Protein AF-A0A7W0SMH3-F1 (afdb_monomer_lite)

Foldseek 3Di:
DDDPPPPQPPVVVVVVVVVVVVVVVVVVQLVVCPLQWDADLQFIWGGDPVDIDTAGPVQWDWDKDWDQDPNDIWIWIWIFGDQPGPPVRHRDIDIHGCSNNVHHNVVVSVVNVVSSVVD

pLDDT: mean 81.99, std 10.6, range [41.0, 96.56]

Sequence (119 aa):
MAVLGFTVDPTGRWLVWAAAALLFGIAAVDLVVRPRLRADPFGVTVRALTGTTSAPWPQVAVSLRQHQRFGRSVANLELEVGPDVERDLEGKLIVLGRRELGADPEEVAAQLTALRSAL

Structure (mmCIF, N/CA/C/O backbone):
data_AF-A0A7W0SMH3-F1
#
_entry.id   AF-A0A7W0SMH3-F1
#
loop_
_atom_site.group_PDB
_atom_site.id
_atom_site.type_symbol
_atom_site.label_atom_id
_atom_site.label_alt_id
_atom_site.label_comp_id
_atom_site.label_asym_id
_atom_site.label_entity_id
_atom_site.label_seq_id
_atom_site.pdbx_PDB_ins_code
_atom_site.Cartn_x
_atom_site.Cartn_y
_atom_site.Cartn_z
_atom_site.occupancy
_atom_site.B_iso_or_equiv
_atom_site.auth_seq_id
_atom_site.auth_comp_id
_atom_site.auth_asym_id
_atom_site.auth_atom_id
_atom_site.pdbx_PDB_model_num
ATOM 1 N N . MET A 1 1 ? 14.911 -21.530 -33.967 1.00 41.00 1 MET A N 1
ATOM 2 C CA . MET A 1 1 ? 15.267 -20.570 -32.900 1.00 41.00 1 MET A CA 1
ATOM 3 C C . MET A 1 1 ? 16.159 -19.496 -33.506 1.00 41.00 1 MET A C 1
ATOM 5 O O . MET A 1 1 ? 17.373 -19.639 -33.495 1.00 41.00 1 MET A O 1
ATOM 9 N N . ALA A 1 2 ? 15.560 -18.488 -34.145 1.00 45.19 2 ALA A N 1
ATOM 10 C CA . ALA A 1 2 ? 16.305 -17.381 -34.737 1.00 45.19 2 ALA A CA 1
ATOM 11 C C . ALA A 1 2 ? 16.650 -16.385 -33.626 1.00 45.19 2 ALA A C 1
ATOM 13 O O . ALA A 1 2 ? 15.768 -15.712 -33.097 1.00 45.19 2 ALA A O 1
ATOM 14 N N . VAL A 1 3 ? 17.923 -16.326 -33.244 1.00 52.22 3 VAL A N 1
ATOM 15 C CA . VAL A 1 3 ? 18.434 -15.227 -32.427 1.00 52.22 3 VAL A CA 1
ATOM 16 C C . VAL A 1 3 ? 18.534 -14.029 -33.365 1.00 52.22 3 VAL A C 1
ATOM 18 O O . VAL A 1 3 ? 19.417 -13.979 -34.217 1.00 52.22 3 VAL A O 1
ATOM 21 N N . LEU A 1 4 ? 17.588 -13.094 -33.260 1.00 53.00 4 LEU A N 1
ATOM 22 C CA . LEU A 1 4 ? 17.721 -11.766 -33.853 1.00 53.00 4 LEU A CA 1
ATOM 23 C C . LEU A 1 4 ? 18.925 -11.097 -33.185 1.00 53.00 4 LEU A C 1
ATOM 25 O O . LEU A 1 4 ? 18.827 -10.552 -32.087 1.00 53.00 4 LEU A O 1
ATOM 29 N N . GLY A 1 5 ? 20.082 -11.209 -33.832 1.00 52.97 5 GLY A N 1
ATOM 30 C CA . GLY A 1 5 ? 21.284 -10.491 -33.454 1.00 52.97 5 GLY A CA 1
ATOM 31 C C . GLY A 1 5 ? 21.063 -9.009 -33.703 1.00 52.97 5 GLY A C 1
ATOM 32 O O . GLY A 1 5 ? 21.345 -8.512 -34.787 1.00 52.97 5 GLY A O 1
ATOM 33 N N . PHE A 1 6 ? 20.564 -8.290 -32.701 1.00 60.59 6 PHE A N 1
ATOM 34 C CA . PHE A 1 6 ? 20.821 -6.863 -32.621 1.00 60.59 6 PHE A CA 1
ATOM 35 C C . PHE A 1 6 ? 22.337 -6.724 -32.471 1.00 60.59 6 PHE A C 1
ATOM 37 O O . PHE A 1 6 ? 22.878 -6.944 -31.387 1.00 60.59 6 PHE A O 1
ATOM 44 N N . THR A 1 7 ? 23.051 -6.412 -33.554 1.00 64.56 7 THR A N 1
ATOM 45 C CA . THR A 1 7 ? 24.444 -5.961 -33.465 1.00 64.56 7 THR A CA 1
ATOM 46 C C . THR A 1 7 ? 24.415 -4.558 -32.887 1.00 64.56 7 THR A C 1
ATOM 48 O O . THR A 1 7 ? 24.528 -3.558 -33.593 1.00 64.56 7 THR A O 1
ATOM 51 N N . VAL A 1 8 ? 24.144 -4.483 -31.588 1.00 61.81 8 VAL A N 1
ATOM 52 C CA . VAL A 1 8 ? 24.234 -3.240 -30.858 1.00 61.81 8 VAL A CA 1
ATOM 53 C C . VAL A 1 8 ? 25.716 -2.894 -30.814 1.00 61.81 8 VAL A C 1
ATOM 55 O O . VAL A 1 8 ? 26.514 -3.678 -30.293 1.00 61.81 8 VAL A O 1
ATOM 58 N N . ASP A 1 9 ? 26.085 -1.753 -31.396 1.00 76.81 9 ASP A N 1
ATOM 59 C CA . ASP A 1 9 ? 27.420 -1.176 -31.227 1.00 76.81 9 ASP A CA 1
ATOM 60 C C . ASP A 1 9 ? 27.810 -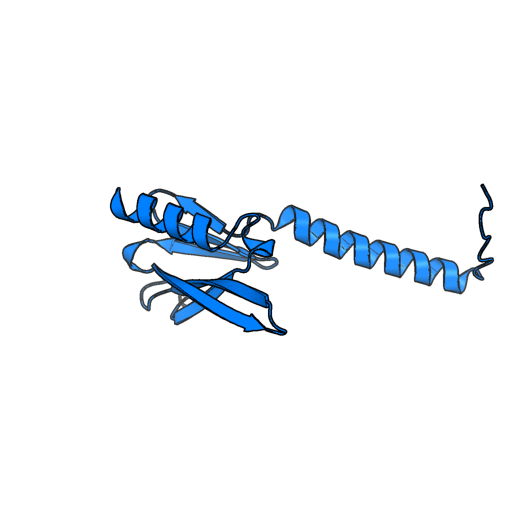1.207 -29.732 1.00 76.81 9 ASP A C 1
ATOM 62 O O . ASP A 1 9 ? 26.916 -1.088 -28.880 1.00 76.81 9 ASP A O 1
ATOM 66 N N . PRO A 1 10 ? 29.099 -1.389 -29.374 1.00 79.06 10 PRO A N 1
ATOM 67 C CA . PRO A 1 10 ? 29.593 -1.330 -28.003 1.00 79.06 10 PRO A CA 1
ATOM 68 C C . PRO A 1 10 ? 28.869 -0.330 -27.093 1.00 79.06 10 PRO A C 1
ATOM 70 O O . PRO A 1 10 ? 28.514 -0.696 -25.972 1.00 79.06 10 PRO A O 1
ATOM 73 N N . THR A 1 11 ? 28.574 0.877 -27.581 1.00 82.69 11 THR A N 1
ATOM 74 C CA . THR A 1 11 ? 27.842 1.916 -26.844 1.00 82.69 11 THR A CA 1
ATOM 75 C C . THR A 1 11 ? 26.408 1.508 -26.514 1.00 82.69 11 THR A C 1
ATOM 77 O O . THR A 1 11 ? 25.977 1.592 -25.364 1.00 82.69 11 THR A O 1
ATOM 80 N N . GLY A 1 12 ? 25.644 1.022 -27.491 1.00 84.06 12 GLY A N 1
ATOM 81 C CA . GLY A 1 12 ? 24.266 0.622 -27.232 1.00 84.06 12 GLY A CA 1
ATOM 82 C C . GLY A 1 12 ? 24.186 -0.641 -26.366 1.00 84.06 12 GLY A C 1
ATOM 83 O O . GLY A 1 12 ? 23.223 -0.799 -25.619 1.00 84.06 12 GLY A O 1
ATOM 84 N N . ARG A 1 13 ? 25.201 -1.520 -26.390 1.00 88.12 13 ARG A N 1
ATOM 85 C CA . ARG A 1 13 ? 25.256 -2.670 -25.475 1.00 88.12 13 ARG A CA 1
ATOM 86 C C . ARG A 1 13 ? 25.308 -2.201 -24.021 1.00 88.12 13 ARG A C 1
ATOM 88 O O . ARG A 1 13 ? 24.615 -2.770 -23.182 1.00 88.12 13 ARG A O 1
ATOM 95 N N . TRP A 1 14 ? 26.065 -1.143 -23.726 1.00 90.88 14 TRP A N 1
ATOM 96 C CA . TRP A 1 14 ? 26.080 -0.531 -22.395 1.00 90.88 14 TRP A CA 1
ATOM 97 C C . TRP A 1 14 ? 24.727 0.058 -22.003 1.00 90.88 14 TRP A C 1
ATOM 99 O O . TRP A 1 14 ? 24.291 -0.155 -20.876 1.00 90.88 14 TRP A O 1
ATOM 109 N N . LEU A 1 15 ? 24.031 0.728 -22.926 1.00 90.19 15 LEU A N 1
ATOM 110 C CA . LEU A 1 15 ? 22.685 1.250 -22.663 1.00 90.19 15 LEU A CA 1
ATOM 111 C C . LEU A 1 15 ? 21.684 0.131 -22.357 1.00 90.19 15 LEU A C 1
ATOM 113 O O . LEU A 1 15 ? 20.895 0.257 -21.424 1.00 90.19 15 LEU A O 1
ATOM 117 N N . VAL A 1 16 ? 21.744 -0.981 -23.094 1.00 92.50 16 VAL A N 1
ATOM 118 C CA . VAL A 1 16 ? 20.895 -2.154 -22.841 1.00 92.50 16 VAL A CA 1
ATOM 119 C C . VAL A 1 16 ? 21.182 -2.746 -21.462 1.00 92.50 16 VAL A C 1
ATOM 121 O O . VAL A 1 16 ? 20.245 -3.017 -20.715 1.00 92.50 16 VAL A O 1
ATOM 124 N N . TRP A 1 17 ? 22.453 -2.898 -21.081 1.00 93.31 17 TRP A N 1
ATOM 125 C CA . TRP A 1 17 ? 22.816 -3.380 -19.744 1.00 93.31 17 TRP A CA 1
ATOM 126 C C . TRP A 1 17 ? 22.409 -2.414 -18.634 1.00 93.31 17 TRP A C 1
ATOM 128 O O . TRP A 1 17 ? 21.922 -2.860 -17.600 1.00 93.31 17 TRP A O 1
ATOM 138 N N . ALA A 1 18 ? 22.552 -1.106 -18.846 1.00 95.38 18 ALA A N 1
ATOM 139 C CA . ALA A 1 18 ? 22.113 -0.096 -17.891 1.00 95.38 18 ALA A CA 1
ATOM 140 C C . ALA A 1 18 ? 20.589 -0.127 -17.704 1.00 95.38 18 ALA A C 1
ATOM 142 O O . ALA A 1 18 ? 20.107 -0.128 -16.573 1.00 95.38 18 ALA A O 1
ATOM 143 N N . ALA A 1 19 ? 19.826 -0.229 -18.796 1.00 95.25 19 ALA A N 1
ATOM 144 C CA . ALA A 1 19 ? 18.376 -0.382 -18.743 1.00 95.25 19 ALA A CA 1
ATOM 145 C C . ALA A 1 19 ? 17.971 -1.688 -18.044 1.00 95.25 19 ALA A C 1
ATOM 147 O O . ALA A 1 19 ? 17.086 -1.679 -17.190 1.00 95.25 19 ALA A O 1
ATOM 148 N N . ALA A 1 20 ? 18.646 -2.799 -18.350 1.00 96.31 20 ALA A N 1
ATOM 149 C CA . ALA A 1 20 ? 18.412 -4.079 -17.691 1.00 96.31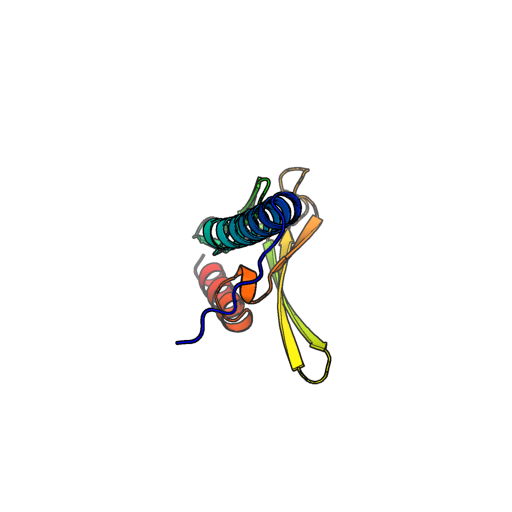 20 ALA A CA 1
ATOM 150 C C . ALA A 1 20 ? 18.706 -4.005 -16.185 1.00 96.31 20 ALA A C 1
ATOM 152 O O . ALA A 1 20 ? 17.891 -4.458 -15.386 1.00 96.31 20 ALA A O 1
ATOM 153 N N . ALA A 1 21 ? 19.820 -3.385 -15.786 1.00 96.56 21 ALA A N 1
ATOM 154 C CA . ALA A 1 21 ? 20.183 -3.189 -14.385 1.00 96.56 21 ALA A CA 1
ATOM 155 C C . ALA A 1 21 ? 19.179 -2.288 -13.652 1.00 96.56 21 ALA A C 1
ATOM 157 O O . ALA A 1 21 ? 18.791 -2.596 -12.527 1.00 96.56 21 ALA A O 1
ATOM 158 N N . LEU A 1 22 ? 18.706 -1.218 -14.297 1.00 95.25 22 LEU A N 1
ATOM 159 C CA . LEU A 1 22 ? 17.669 -0.344 -13.751 1.00 95.25 22 LEU A CA 1
ATOM 160 C C . LEU A 1 22 ? 16.358 -1.107 -13.524 1.00 95.25 22 LEU A C 1
ATOM 162 O O . LEU A 1 22 ? 15.804 -1.065 -12.427 1.00 95.25 22 LEU A O 1
ATOM 166 N N . LEU A 1 23 ? 15.878 -1.835 -14.536 1.00 96.00 23 LEU A N 1
ATOM 167 C CA . LEU A 1 23 ? 14.658 -2.641 -14.435 1.00 96.00 23 LEU A CA 1
ATOM 168 C C . LEU A 1 23 ? 14.790 -3.732 -13.369 1.00 96.00 23 LEU A C 1
ATOM 170 O O . LEU A 1 23 ? 13.855 -3.959 -12.602 1.00 96.00 23 LEU A O 1
ATOM 174 N N . PHE A 1 24 ? 15.957 -4.371 -13.288 1.00 94.25 24 PHE A N 1
ATOM 175 C CA . PHE A 1 24 ? 16.253 -5.355 -12.255 1.00 94.25 24 PHE A CA 1
ATOM 176 C C . PHE A 1 24 ? 16.244 -4.727 -10.858 1.00 94.25 24 PHE A C 1
ATOM 178 O O . PHE A 1 24 ? 15.639 -5.285 -9.948 1.00 94.25 24 PHE A O 1
ATOM 185 N N . GLY A 1 25 ? 16.842 -3.545 -10.689 1.00 91.19 25 GLY A N 1
ATOM 186 C CA . GLY A 1 25 ? 16.810 -2.798 -9.433 1.00 91.19 25 GLY A CA 1
ATOM 187 C C . GLY A 1 25 ? 15.386 -2.454 -8.994 1.00 91.19 25 GLY A C 1
ATOM 188 O O . GLY A 1 25 ? 15.030 -2.678 -7.840 1.00 91.19 25 GLY A O 1
ATOM 189 N N . ILE A 1 26 ? 14.542 -1.994 -9.923 1.00 87.50 26 ILE A N 1
ATOM 190 C CA . ILE A 1 26 ? 13.120 -1.714 -9.659 1.00 87.50 26 ILE A CA 1
ATOM 191 C C . ILE A 1 26 ? 12.383 -2.993 -9.234 1.00 87.50 26 ILE A C 1
ATOM 193 O O . ILE A 1 26 ? 11.659 -2.986 -8.240 1.00 87.50 26 ILE A O 1
ATOM 197 N N . ALA A 1 27 ? 12.595 -4.107 -9.939 1.00 86.44 27 ALA A N 1
ATOM 198 C CA . ALA A 1 27 ? 11.971 -5.385 -9.601 1.00 86.44 27 ALA A CA 1
ATOM 199 C C . ALA A 1 27 ? 12.437 -5.925 -8.237 1.00 86.44 27 ALA A C 1
ATOM 201 O O . ALA A 1 27 ? 11.629 -6.435 -7.462 1.00 86.44 27 ALA A O 1
ATOM 202 N N . ALA A 1 28 ? 13.727 -5.789 -7.919 1.00 86.00 28 ALA A N 1
ATOM 203 C CA . ALA A 1 28 ? 14.288 -6.194 -6.635 1.00 86.00 28 ALA A CA 1
ATOM 204 C C . ALA A 1 28 ? 13.713 -5.360 -5.481 1.00 86.00 28 ALA A C 1
ATOM 206 O O . ALA A 1 28 ? 13.333 -5.914 -4.451 1.00 86.00 28 ALA A O 1
ATOM 207 N N . VAL A 1 29 ? 13.576 -4.044 -5.670 1.00 79.38 29 VAL A N 1
ATOM 208 C CA . VAL A 1 29 ? 12.889 -3.155 -4.723 1.00 79.38 29 VAL A CA 1
ATOM 209 C C . VAL A 1 29 ? 11.453 -3.617 -4.486 1.00 79.38 29 VAL A C 1
ATOM 211 O O . VAL A 1 29 ? 11.029 -3.750 -3.338 1.00 79.38 29 VAL A O 1
ATOM 214 N N . ASP A 1 30 ? 10.714 -3.904 -5.554 1.00 77.81 30 ASP A N 1
ATOM 215 C CA . ASP A 1 30 ? 9.335 -4.375 -5.449 1.00 77.81 30 ASP A CA 1
ATOM 216 C C . ASP A 1 30 ? 9.229 -5.707 -4.696 1.00 77.81 30 ASP A C 1
ATOM 218 O O . ASP A 1 30 ? 8.251 -5.920 -3.979 1.00 77.81 30 ASP A O 1
ATOM 222 N N . LEU A 1 31 ? 10.231 -6.582 -4.817 1.00 75.75 31 LEU A N 1
ATOM 223 C CA . LEU A 1 31 ? 10.286 -7.851 -4.095 1.00 75.75 31 LEU A CA 1
ATOM 224 C C . LEU A 1 31 ? 10.610 -7.661 -2.605 1.00 75.75 31 LEU A C 1
ATOM 226 O O . LEU A 1 31 ? 9.986 -8.294 -1.761 1.00 75.75 31 LEU A O 1
ATOM 230 N N . VAL A 1 32 ? 11.561 -6.785 -2.268 1.00 75.31 32 VAL A N 1
ATOM 231 C CA . VAL A 1 32 ? 12.016 -6.564 -0.880 1.00 75.31 32 VAL A CA 1
ATOM 232 C C . VAL A 1 32 ? 10.989 -5.797 -0.047 1.00 75.31 32 VAL A C 1
ATOM 234 O O . VAL A 1 32 ? 10.886 -5.990 1.169 1.00 75.31 32 VAL A O 1
ATOM 237 N N . VAL A 1 33 ? 10.246 -4.898 -0.690 1.00 70.50 33 VAL A N 1
ATOM 238 C CA . VAL A 1 33 ? 9.323 -3.982 -0.012 1.00 70.50 33 VAL A CA 1
ATOM 239 C C . VAL A 1 33 ? 7.913 -4.588 0.118 1.00 70.50 33 VAL A C 1
ATOM 241 O O . VAL A 1 33 ? 7.078 -4.039 0.828 1.00 70.50 33 VAL A O 1
ATOM 244 N N . ARG A 1 34 ? 7.628 -5.747 -0.492 1.00 68.94 34 ARG A N 1
ATOM 245 C CA . ARG A 1 34 ? 6.341 -6.454 -0.341 1.00 68.94 34 ARG A CA 1
ATOM 246 C C . ARG A 1 34 ? 6.407 -7.574 0.713 1.00 68.94 34 ARG A C 1
ATOM 248 O O . ARG A 1 34 ? 7.404 -8.290 0.746 1.00 68.94 34 ARG A O 1
ATOM 255 N N . PRO A 1 35 ? 5.342 -7.802 1.511 1.00 64.19 35 PRO A N 1
ATOM 256 C CA . PRO A 1 35 ? 4.146 -6.970 1.702 1.00 64.19 35 PRO A CA 1
ATOM 257 C C . PRO A 1 35 ? 4.476 -5.683 2.470 1.00 64.19 35 PRO A C 1
ATOM 259 O O . PRO A 1 35 ? 5.197 -5.726 3.469 1.00 64.19 35 PRO A O 1
ATOM 262 N N . ARG A 1 36 ? 3.935 -4.541 2.019 1.00 81.06 36 ARG A N 1
ATOM 263 C CA . ARG A 1 36 ? 4.183 -3.243 2.673 1.00 81.06 36 ARG A CA 1
ATOM 264 C C . ARG A 1 36 ? 3.467 -3.104 4.004 1.00 81.06 36 ARG A C 1
ATOM 266 O O . ARG A 1 36 ? 3.863 -2.248 4.777 1.00 81.06 36 ARG A O 1
ATOM 273 N N . LEU A 1 37 ? 2.453 -3.921 4.274 1.00 87.31 37 LEU A N 1
ATOM 274 C CA . LEU A 1 37 ? 1.618 -3.830 5.462 1.00 87.31 37 LEU A CA 1
ATOM 275 C C . LEU A 1 37 ? 1.802 -5.056 6.355 1.00 87.31 37 LEU A C 1
ATOM 277 O O . LEU A 1 37 ? 1.656 -6.190 5.901 1.00 87.31 37 LEU A O 1
ATOM 281 N N . ARG A 1 38 ? 2.070 -4.818 7.634 1.00 89.62 38 ARG A N 1
ATOM 282 C CA . ARG A 1 38 ? 2.029 -5.820 8.695 1.00 89.62 38 ARG A CA 1
ATOM 283 C C . ARG A 1 3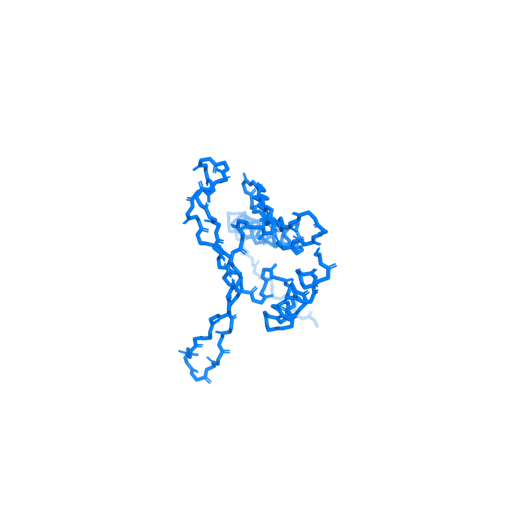8 ? 1.099 -5.311 9.787 1.00 89.62 38 ARG A C 1
ATOM 285 O O . ARG A 1 38 ? 1.147 -4.137 10.125 1.00 89.62 38 ARG A O 1
ATOM 292 N N . ALA A 1 39 ? 0.269 -6.189 10.325 1.00 91.19 39 ALA A N 1
ATOM 293 C CA . ALA A 1 39 ? -0.583 -5.888 11.464 1.00 91.19 39 ALA A CA 1
ATOM 294 C C . ALA A 1 39 ? -0.348 -6.932 12.550 1.00 91.19 39 ALA A C 1
ATOM 296 O O . ALA A 1 39 ? -0.132 -8.110 12.252 1.00 91.19 39 ALA A O 1
ATOM 297 N N . ASP A 1 40 ? -0.356 -6.485 13.796 1.00 89.75 40 ASP A N 1
ATOM 298 C CA . ASP A 1 40 ? -0.171 -7.312 14.979 1.00 89.75 40 ASP A CA 1
ATOM 299 C C . ASP A 1 40 ? -1.066 -6.797 16.127 1.00 89.75 40 ASP A C 1
ATOM 301 O O . ASP A 1 40 ? -1.802 -5.822 15.943 1.00 89.75 40 ASP A O 1
ATOM 305 N N . PRO A 1 41 ? -1.077 -7.449 17.304 1.00 89.19 41 PRO A N 1
ATOM 306 C CA . PRO A 1 41 ? -1.920 -7.017 18.418 1.00 89.19 41 PRO A CA 1
ATOM 307 C C . PRO A 1 41 ? -1.642 -5.595 18.929 1.00 89.19 41 PRO A C 1
ATOM 309 O O . PRO A 1 41 ? -2.501 -5.005 19.575 1.00 89.19 41 PRO A O 1
ATOM 312 N N . PHE A 1 42 ? -0.463 -5.030 18.663 1.00 88.12 42 PHE A N 1
ATOM 313 C CA . PHE A 1 42 ? -0.085 -3.701 19.139 1.00 88.12 42 PHE A CA 1
ATOM 314 C C . PHE A 1 42 ? -0.457 -2.608 18.136 1.00 88.12 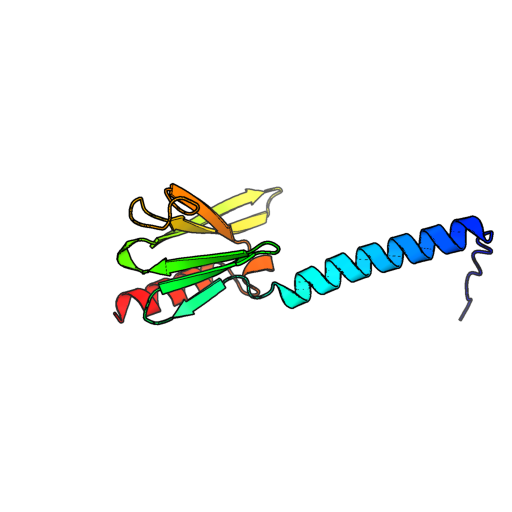42 PHE A C 1
ATOM 316 O O . PHE A 1 42 ? -0.780 -1.488 18.539 1.00 88.12 42 PHE A O 1
ATOM 323 N N . GLY A 1 4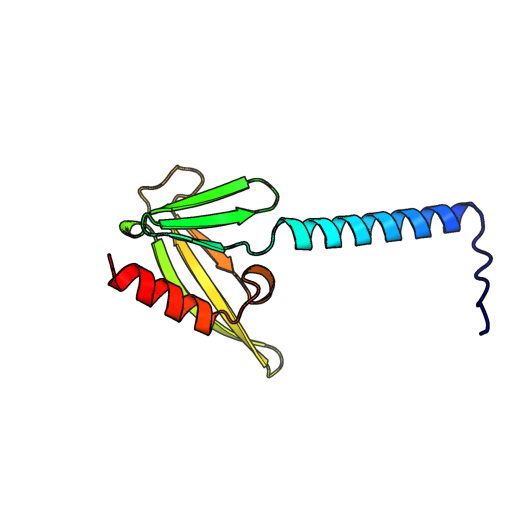3 ? -0.445 -2.917 16.838 1.00 89.56 43 GLY A N 1
ATOM 324 C CA . GLY A 1 43 ? -0.789 -1.941 15.817 1.00 89.56 43 GLY A CA 1
ATOM 325 C C . GLY A 1 43 ? -0.511 -2.380 14.390 1.00 89.56 43 GLY A C 1
ATOM 326 O O . GLY A 1 43 ? -0.575 -3.555 14.024 1.00 89.56 43 GLY A O 1
ATOM 327 N N . VAL A 1 44 ? -0.214 -1.378 13.569 1.00 90.81 44 VAL A N 1
ATOM 328 C CA . VAL A 1 44 ? -0.001 -1.513 12.135 1.00 90.81 44 VAL A CA 1
ATOM 329 C C . VAL A 1 44 ? 1.364 -0.947 11.772 1.00 90.81 44 VAL A C 1
ATOM 331 O O . VAL A 1 44 ? 1.719 0.159 12.174 1.00 90.81 44 VAL A O 1
ATOM 334 N N . THR A 1 45 ? 2.117 -1.688 10.971 1.00 90.19 45 THR A N 1
ATOM 335 C CA . THR A 1 45 ? 3.425 -1.299 10.455 1.00 90.19 45 THR A CA 1
ATOM 336 C C . THR A 1 45 ? 3.403 -1.276 8.934 1.00 90.19 45 THR A C 1
ATOM 338 O O . THR A 1 45 ? 3.112 -2.280 8.282 1.00 90.19 45 THR A O 1
ATOM 341 N N . VAL A 1 46 ? 3.771 -0.136 8.361 1.00 87.81 46 VAL A N 1
ATOM 342 C CA . VAL A 1 46 ? 3.928 0.082 6.928 1.00 87.81 46 VAL A CA 1
ATOM 343 C C . VAL A 1 46 ? 5.409 0.235 6.586 1.00 87.81 46 VAL A C 1
ATOM 345 O O . VAL A 1 46 ? 6.072 1.157 7.056 1.00 87.81 46 VAL A O 1
ATOM 348 N N . ARG A 1 47 ? 5.947 -0.644 5.739 1.00 84.25 47 ARG A N 1
ATOM 349 C CA . ARG A 1 47 ? 7.314 -0.539 5.209 1.00 84.25 47 ARG A CA 1
ATOM 350 C C . ARG A 1 47 ? 7.320 0.222 3.886 1.00 84.25 47 ARG A C 1
ATOM 352 O O . ARG A 1 47 ? 6.566 -0.090 2.966 1.00 84.25 47 ARG A O 1
ATOM 359 N N . ALA A 1 48 ? 8.225 1.184 3.777 1.00 75.00 48 ALA A N 1
ATOM 360 C CA . ALA A 1 48 ? 8.526 1.937 2.571 1.00 75.00 48 ALA A CA 1
ATOM 361 C C . ALA A 1 48 ? 10.002 1.761 2.183 1.00 75.00 48 ALA A C 1
ATOM 363 O O . ALA A 1 48 ? 10.823 1.254 2.944 1.00 75.00 48 ALA A O 1
ATOM 364 N N . LEU A 1 49 ? 10.344 2.213 0.979 1.00 68.88 49 LEU A N 1
ATOM 365 C CA . LEU A 1 49 ? 11.711 2.207 0.449 1.00 68.88 49 LEU A CA 1
ATOM 366 C C . LEU A 1 49 ? 12.728 2.904 1.365 1.00 68.88 49 LEU A C 1
ATOM 368 O O . LEU A 1 49 ? 13.864 2.458 1.476 1.00 68.88 49 LEU A O 1
ATOM 372 N N . THR A 1 50 ? 12.316 4.001 1.998 1.00 72.25 50 THR A N 1
ATOM 373 C CA . THR A 1 50 ? 13.188 4.885 2.782 1.00 72.25 50 THR A CA 1
ATOM 374 C C . THR A 1 50 ? 12.940 4.805 4.286 1.00 72.25 50 THR A C 1
ATOM 376 O O . THR A 1 50 ? 13.553 5.558 5.035 1.00 72.25 50 THR A O 1
ATOM 379 N N . GLY A 1 51 ? 12.048 3.929 4.755 1.00 74.69 51 GLY A N 1
ATOM 380 C CA . GLY A 1 51 ? 11.699 3.887 6.172 1.00 74.69 51 GLY A CA 1
ATOM 381 C C . GLY A 1 51 ? 10.567 2.929 6.505 1.00 74.69 51 GLY A C 1
ATOM 382 O O . GLY A 1 51 ? 9.982 2.290 5.635 1.00 74.69 51 GLY A O 1
ATOM 383 N N . THR A 1 52 ? 10.265 2.827 7.793 1.00 83.50 52 THR A N 1
ATOM 384 C CA . THR A 1 52 ? 9.145 2.043 8.317 1.00 83.50 52 THR A CA 1
ATOM 385 C C . THR A 1 52 ? 8.311 2.943 9.216 1.00 83.50 52 THR A C 1
ATOM 387 O O . THR A 1 52 ? 8.860 3.689 10.017 1.00 83.50 52 THR A O 1
ATOM 390 N N . THR A 1 53 ? 6.996 2.885 9.059 1.00 83.88 53 THR A N 1
ATOM 391 C CA . THR A 1 53 ? 6.017 3.654 9.822 1.00 83.88 53 THR A CA 1
ATOM 392 C C . THR A 1 53 ? 5.205 2.682 10.660 1.00 83.88 53 THR A C 1
ATOM 394 O O . THR A 1 53 ? 4.539 1.827 10.089 1.00 83.88 53 THR A O 1
ATOM 397 N N . SER A 1 54 ? 5.237 2.807 11.983 1.00 87.81 54 SER A N 1
ATOM 398 C CA . SER A 1 54 ? 4.405 2.002 12.882 1.00 87.81 54 SER A CA 1
ATOM 399 C C . SER A 1 54 ? 3.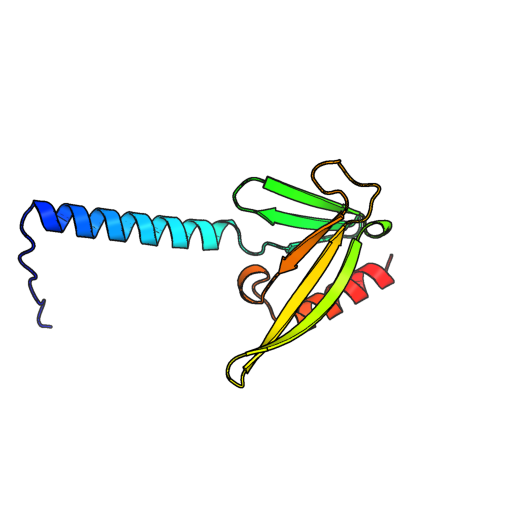457 2.907 13.652 1.00 87.81 54 SER A C 1
ATOM 401 O O . SER A 1 54 ? 3.876 3.954 14.135 1.00 87.81 54 SER A O 1
ATOM 403 N N . ALA A 1 55 ? 2.197 2.503 13.772 1.00 86.62 55 ALA A N 1
ATOM 404 C CA . ALA A 1 55 ? 1.193 3.229 14.535 1.00 86.62 55 ALA A CA 1
ATOM 405 C C . ALA A 1 55 ? 0.306 2.247 15.322 1.00 86.62 55 ALA A C 1
ATOM 407 O O . ALA A 1 55 ? -0.113 1.223 14.770 1.00 86.62 55 ALA A O 1
ATOM 408 N N . PRO A 1 56 ? 0.025 2.520 16.608 1.00 88.94 56 PRO A N 1
ATOM 409 C CA . PRO A 1 56 ? -0.828 1.677 17.432 1.00 88.94 56 PRO A CA 1
ATOM 410 C C . PRO A 1 56 ? -2.303 1.824 17.037 1.00 88.94 56 PRO A C 1
ATOM 412 O O . PRO A 1 56 ? -2.738 2.880 16.580 1.00 88.94 56 PRO A O 1
ATOM 415 N N . TRP A 1 57 ? -3.104 0.782 17.267 1.00 89.38 57 TRP A N 1
ATOM 416 C CA . TRP A 1 57 ? -4.520 0.742 16.864 1.00 89.38 57 TRP A CA 1
ATOM 417 C C . TRP A 1 57 ? -5.387 1.945 17.273 1.00 89.38 57 TRP A C 1
ATOM 419 O O . TRP A 1 57 ? -6.210 2.360 16.456 1.00 89.38 57 TRP A O 1
ATOM 429 N N . PRO A 1 58 ? -5.237 2.541 18.475 1.00 86.94 58 PRO A N 1
ATOM 430 C CA . PRO A 1 58 ? -6.025 3.714 18.862 1.00 86.94 58 PRO A CA 1
ATOM 431 C C . PRO A 1 58 ? -5.776 4.942 17.979 1.00 86.94 58 PRO A C 1
ATOM 433 O O . PRO A 1 58 ? -6.618 5.831 17.920 1.00 86.94 58 PRO A O 1
ATOM 436 N N . GLN A 1 59 ? -4.633 4.983 17.293 1.00 84.88 59 GLN A N 1
ATOM 437 C CA . GLN A 1 59 ? -4.179 6.105 16.475 1.00 84.88 59 GLN A CA 1
ATOM 438 C C . GLN A 1 59 ? -4.310 5.821 14.974 1.00 84.88 59 GLN A C 1
ATOM 440 O O . GLN A 1 59 ? -3.853 6.626 14.170 1.00 84.88 59 GLN A O 1
ATOM 445 N N . VAL A 1 60 ? -4.903 4.690 14.577 1.00 85.56 60 VAL A N 1
ATOM 446 C CA . VAL A 1 60 ? -5.050 4.307 13.167 1.00 85.56 60 VAL A CA 1
ATOM 447 C C . VAL A 1 60 ? -6.525 4.206 12.805 1.00 85.56 60 VAL A C 1
ATOM 449 O O . VAL A 1 60 ? -7.252 3.342 13.303 1.00 85.56 60 VAL A O 1
ATOM 452 N N . ALA A 1 61 ? -6.962 5.056 11.881 1.00 85.19 61 ALA A N 1
ATOM 453 C CA . ALA A 1 61 ? -8.243 4.902 11.211 1.00 85.19 61 ALA A CA 1
ATOM 454 C C . ALA A 1 61 ? -8.036 4.171 9.878 1.00 85.19 61 ALA A C 1
ATOM 456 O O . ALA A 1 61 ? -7.270 4.603 9.019 1.00 85.19 61 ALA A O 1
ATOM 457 N N . VAL A 1 62 ? -8.717 3.034 9.719 1.00 86.38 62 VAL A N 1
ATOM 458 C CA . VAL A 1 62 ? -8.687 2.223 8.496 1.00 86.38 62 VAL A CA 1
ATOM 459 C C . VAL A 1 62 ? -9.944 2.525 7.693 1.00 86.38 62 VAL A C 1
ATOM 461 O O . VAL A 1 62 ? -11.052 2.387 8.214 1.00 86.38 62 VAL A O 1
ATOM 464 N N . SER A 1 63 ? -9.796 2.906 6.427 1.00 84.69 63 SER A N 1
ATOM 465 C CA . SER A 1 63 ? -10.926 3.077 5.516 1.00 84.69 63 SER A CA 1
ATOM 466 C C . SER A 1 63 ? -10.642 2.460 4.149 1.00 84.69 63 SER A C 1
ATOM 468 O O . SER A 1 63 ? -9.493 2.295 3.744 1.00 84.69 63 SER A O 1
ATOM 470 N N . LEU A 1 64 ? -11.698 2.070 3.439 1.00 88.06 64 LEU A N 1
ATOM 471 C CA . LEU A 1 64 ? -11.599 1.547 2.081 1.00 88.06 64 LEU A CA 1
ATOM 472 C C . LEU A 1 64 ? -12.159 2.586 1.109 1.00 88.06 64 LEU A C 1
ATOM 474 O O . LEU A 1 64 ? -13.297 3.040 1.263 1.00 88.06 64 LEU A O 1
ATOM 478 N N . ARG A 1 65 ? -11.388 2.928 0.075 1.00 85.62 65 ARG A N 1
ATOM 479 C CA . ARG A 1 65 ? -11.841 3.800 -1.013 1.00 85.62 65 ARG A CA 1
ATOM 480 C C . ARG A 1 65 ? -11.828 3.068 -2.337 1.00 85.62 65 ARG A C 1
ATOM 482 O O . ARG A 1 65 ? -10.802 2.559 -2.780 1.00 85.62 65 ARG A O 1
ATOM 489 N N . GLN A 1 66 ? -12.984 3.054 -2.989 1.00 83.69 66 GLN A N 1
ATOM 490 C CA . GLN A 1 66 ? -13.135 2.552 -4.347 1.00 83.69 66 GLN A CA 1
ATOM 491 C C . GLN A 1 66 ? -13.177 3.720 -5.331 1.00 83.69 66 GLN A C 1
ATOM 493 O O . GLN A 1 66 ? -13.916 4.687 -5.145 1.00 83.69 66 GLN A O 1
ATOM 498 N N . HIS A 1 67 ? -12.411 3.605 -6.412 1.00 79.56 67 HIS A N 1
ATOM 499 C CA . HIS A 1 67 ? -12.416 4.551 -7.519 1.00 79.56 67 HIS A CA 1
ATOM 500 C C . HIS A 1 67 ? -12.755 3.840 -8.829 1.00 79.56 67 HIS A C 1
ATOM 502 O O . HIS A 1 67 ? -12.160 2.822 -9.179 1.00 79.56 67 HIS A O 1
ATOM 508 N N . GLN A 1 68 ? -13.677 4.417 -9.597 1.00 78.81 68 GLN A N 1
ATOM 509 C CA . GLN A 1 68 ? -13.954 4.012 -10.975 1.00 78.81 68 GLN A CA 1
ATOM 510 C C . GLN A 1 68 ? -12.927 4.658 -11.909 1.00 78.81 68 GLN A C 1
ATOM 512 O O . GLN A 1 68 ? -12.897 5.881 -12.054 1.00 78.81 68 GLN A O 1
ATOM 517 N N . ARG A 1 69 ? -12.082 3.856 -12.565 1.00 75.81 69 ARG A N 1
ATOM 518 C CA . ARG A 1 69 ? -11.110 4.353 -13.548 1.00 75.81 69 ARG A CA 1
ATOM 519 C C . ARG A 1 69 ? -11.137 3.484 -14.798 1.00 75.81 69 ARG A C 1
ATOM 521 O O . ARG A 1 69 ? -10.864 2.290 -14.736 1.00 75.81 69 ARG A O 1
ATOM 528 N N . PHE A 1 70 ? -11.471 4.085 -15.940 1.00 76.31 70 PHE A N 1
ATOM 529 C CA . PHE A 1 70 ? -11.555 3.395 -17.238 1.00 76.31 70 PHE A CA 1
ATOM 530 C C . PHE A 1 70 ? -12.492 2.169 -17.235 1.00 76.31 70 PHE A C 1
ATOM 532 O O . PHE A 1 70 ? -12.177 1.140 -17.829 1.00 76.31 70 PHE A O 1
ATOM 539 N N . GLY A 1 71 ? -13.618 2.253 -16.515 1.00 80.50 71 GLY A N 1
ATOM 540 C CA . GLY A 1 71 ? -14.573 1.146 -16.373 1.00 80.50 71 GLY A CA 1
ATOM 541 C C . GLY A 1 71 ? -14.086 -0.006 -15.487 1.00 80.50 71 GLY A C 1
ATOM 542 O O . GLY A 1 71 ? -14.699 -1.070 -15.475 1.00 80.50 71 GLY A O 1
ATOM 543 N N . ARG A 1 72 ? -12.980 0.178 -14.755 1.00 75.62 72 ARG A N 1
ATOM 544 C CA . ARG A 1 72 ? -12.479 -0.762 -13.747 1.00 75.62 72 ARG A CA 1
ATOM 545 C C . ARG A 1 72 ? -12.625 -0.133 -12.366 1.00 75.62 72 ARG A C 1
ATOM 547 O O . ARG A 1 72 ? -12.200 1.005 -12.161 1.00 75.62 72 ARG A O 1
ATOM 554 N N . SER A 1 73 ? -13.204 -0.879 -11.429 1.00 75.75 73 SER A N 1
ATOM 555 C CA . SER A 1 73 ? -13.166 -0.513 -10.013 1.00 75.75 73 SER A CA 1
ATOM 556 C C . SER A 1 73 ? -11.774 -0.817 -9.466 1.00 75.75 73 SER A C 1
ATOM 558 O O . SER A 1 73 ? -11.268 -1.930 -9.629 1.00 75.75 73 SER A O 1
ATOM 560 N N . VAL A 1 74 ? -11.134 0.182 -8.867 1.00 81.31 74 VAL A N 1
ATOM 561 C CA . VAL A 1 74 ? -9.856 0.044 -8.168 1.00 81.31 74 VAL A CA 1
ATOM 562 C C . VAL A 1 74 ? -10.095 0.407 -6.710 1.00 81.31 74 VAL A C 1
ATOM 564 O O . VAL A 1 74 ? -10.424 1.553 -6.409 1.00 81.31 74 VAL A O 1
ATOM 567 N N . ALA A 1 75 ? -9.942 -0.571 -5.822 1.00 84.06 75 ALA A N 1
ATOM 568 C CA . ALA A 1 75 ? -9.987 -0.366 -4.383 1.00 84.06 75 ALA A CA 1
ATOM 569 C C . ALA A 1 75 ? -8.586 -0.039 -3.849 1.00 84.06 75 ALA A C 1
ATOM 571 O O . ALA A 1 75 ? -7.595 -0.629 -4.288 1.00 84.06 75 ALA A O 1
ATOM 572 N N . ASN A 1 76 ? -8.521 0.883 -2.894 1.00 88.12 76 ASN A N 1
ATOM 573 C CA . ASN A 1 76 ? -7.338 1.193 -2.107 1.00 88.12 76 ASN A CA 1
ATOM 574 C C . ASN A 1 76 ? -7.699 1.155 -0.621 1.00 88.12 76 ASN A C 1
ATOM 576 O O . ASN A 1 76 ? -8.791 1.571 -0.225 1.00 88.12 76 ASN A O 1
ATOM 580 N N . LEU A 1 77 ? -6.760 0.675 0.186 1.00 88.69 77 LEU A N 1
ATOM 581 C CA . LEU A 1 77 ? -6.828 0.744 1.636 1.00 88.69 77 LEU A CA 1
ATOM 582 C C . LEU A 1 77 ? -6.185 2.054 2.094 1.00 88.69 77 LEU A C 1
ATOM 584 O O . LEU A 1 77 ? -5.032 2.320 1.765 1.00 88.69 77 LEU A O 1
ATOM 588 N N . GLU A 1 78 ? -6.911 2.856 2.853 1.00 90.19 78 GLU A N 1
ATOM 589 C CA . GLU A 1 78 ? -6.416 4.087 3.453 1.00 90.19 78 GLU A CA 1
ATOM 590 C C . GLU A 1 78 ? -6.183 3.871 4.948 1.00 90.19 78 GLU A C 1
ATOM 592 O O . GLU A 1 78 ? -7.061 3.387 5.665 1.00 90.19 78 GLU A O 1
ATOM 597 N N . LEU A 1 79 ? -4.987 4.227 5.406 1.00 85.81 79 LEU A N 1
ATOM 598 C CA . LEU A 1 79 ? -4.606 4.259 6.810 1.00 85.81 79 LEU A CA 1
ATOM 599 C C . LEU A 1 79 ? -4.325 5.713 7.166 1.00 85.81 79 LEU A C 1
ATOM 601 O O . LEU A 1 79 ? -3.351 6.297 6.690 1.00 85.81 79 LEU A O 1
ATOM 605 N N . GLU A 1 80 ? -5.196 6.295 7.971 1.00 84.94 80 GLU A N 1
ATOM 606 C CA . GLU A 1 80 ? -5.013 7.631 8.515 1.00 84.94 80 GLU A CA 1
ATOM 607 C C . GLU A 1 80 ? -4.407 7.512 9.910 1.00 84.94 80 GLU A C 1
ATOM 609 O O . GLU A 1 80 ? -4.932 6.812 10.782 1.00 84.94 80 GLU A O 1
ATOM 614 N N . VAL A 1 81 ? -3.260 8.161 10.084 1.00 83.44 81 VAL A N 1
ATOM 615 C CA . VAL A 1 81 ? -2.511 8.182 11.336 1.00 83.44 81 VAL A CA 1
ATOM 616 C C . VAL A 1 81 ? -2.905 9.435 12.118 1.00 83.44 81 VAL A C 1
ATOM 618 O O . VAL A 1 81 ? -2.841 10.547 11.594 1.00 83.44 81 VAL A O 1
ATOM 621 N N . GLY A 1 82 ? -3.344 9.244 13.362 1.00 78.19 82 GLY A N 1
ATOM 622 C CA . GLY A 1 82 ? -3.843 10.297 14.242 1.00 78.19 82 GLY A CA 1
ATOM 623 C C . GLY A 1 82 ? -2.781 11.324 14.672 1.00 78.19 82 GLY A C 1
ATOM 624 O O . GLY A 1 82 ? -1.622 11.241 14.268 1.00 78.19 82 GLY A O 1
ATOM 625 N N . PRO A 1 83 ? -3.166 12.310 15.499 1.00 69.06 83 PRO A N 1
ATOM 626 C CA . PRO A 1 83 ? -2.275 13.394 15.918 1.00 69.06 83 PRO A CA 1
ATOM 627 C C . PRO A 1 83 ? -1.219 12.975 16.965 1.00 69.06 83 PRO A C 1
ATOM 629 O O . PRO A 1 83 ? -0.173 13.599 17.081 1.00 69.06 83 PRO A O 1
ATOM 632 N N . ASP A 1 84 ? -1.454 11.895 17.715 1.00 68.50 84 ASP A N 1
ATOM 633 C CA . ASP A 1 84 ? -0.626 11.514 18.875 1.00 68.50 84 ASP A CA 1
ATOM 634 C C . ASP A 1 84 ? 0.538 10.554 18.538 1.00 68.50 84 ASP A C 1
ATOM 636 O O . ASP A 1 84 ? 0.931 9.720 19.361 1.00 68.50 84 ASP A O 1
ATOM 640 N N . VAL A 1 85 ? 1.069 10.623 17.316 1.00 72.62 85 VAL A N 1
ATOM 641 C CA . VAL A 1 85 ? 2.143 9.737 16.815 1.00 72.62 85 VAL A CA 1
ATOM 642 C C . VAL A 1 85 ? 3.434 10.545 16.643 1.00 72.62 85 VAL A C 1
ATOM 644 O O . VAL A 1 85 ? 3.433 11.765 16.790 1.00 72.62 85 VAL A O 1
ATOM 647 N N . GLU A 1 86 ? 4.569 9.894 16.364 1.00 71.94 86 GLU A N 1
ATOM 648 C CA . GLU A 1 86 ? 5.813 10.602 16.026 1.00 71.94 86 GLU A CA 1
ATOM 649 C C . GLU A 1 86 ? 5.563 11.694 14.976 1.00 71.94 86 GLU A C 1
ATOM 651 O O . GLU A 1 86 ? 4.822 11.480 14.018 1.00 71.94 86 GLU A O 1
ATOM 656 N N . ARG A 1 87 ? 6.203 12.861 15.144 1.00 69.56 87 ARG A N 1
ATOM 657 C CA . ARG A 1 87 ? 5.938 14.073 14.340 1.00 69.56 87 ARG A CA 1
ATOM 658 C C . ARG A 1 87 ? 6.016 13.857 12.827 1.00 69.56 87 ARG A C 1
ATOM 660 O O . ARG A 1 87 ? 5.335 14.544 12.078 1.00 69.56 87 ARG A O 1
ATOM 667 N N . ASP A 1 88 ? 6.824 12.903 12.378 1.00 70.12 88 ASP A N 1
ATOM 668 C CA . ASP A 1 88 ? 6.985 12.575 10.955 1.00 70.12 88 ASP A CA 1
ATOM 669 C C . ASP A 1 88 ? 5.803 11.759 10.380 1.00 70.12 88 ASP A C 1
ATOM 671 O O . ASP A 1 88 ? 5.711 11.535 9.167 1.00 70.12 88 ASP A O 1
ATOM 675 N N . LEU A 1 89 ? 4.912 11.281 11.251 1.00 67.25 89 LEU A N 1
ATOM 676 C CA . LEU A 1 89 ? 3.755 10.431 10.960 1.00 67.25 89 LEU A CA 1
ATOM 677 C C . LEU A 1 89 ? 2.417 11.114 11.269 1.00 67.25 89 LEU A C 1
ATOM 679 O O . LEU A 1 89 ? 1.383 10.638 10.803 1.00 67.25 89 LEU A O 1
ATOM 683 N N . GLU A 1 90 ? 2.440 12.207 12.030 1.00 73.31 90 GLU A N 1
ATOM 684 C CA . GLU A 1 90 ? 1.265 12.970 12.447 1.00 73.31 90 GLU A CA 1
ATOM 685 C C . GLU A 1 90 ? 0.403 13.392 11.242 1.00 73.31 90 GLU A C 1
ATOM 687 O O . GLU A 1 90 ? 0.879 14.055 10.316 1.00 73.31 90 GLU A O 1
ATOM 692 N N . GLY A 1 91 ? -0.871 12.981 11.226 1.00 73.00 91 GLY A N 1
ATOM 693 C CA . GLY A 1 91 ? -1.827 13.340 10.168 1.00 73.00 91 GLY A CA 1
ATOM 694 C C . GLY A 1 91 ? -1.531 12.719 8.798 1.00 73.00 91 GLY A C 1
ATOM 695 O O . GLY A 1 91 ? -2.057 13.171 7.776 1.00 73.00 91 GLY A O 1
ATOM 696 N N . LYS A 1 92 ? -0.663 11.704 8.732 1.00 81.62 92 LYS A N 1
ATOM 697 C CA . LYS A 1 92 ? -0.266 11.086 7.468 1.00 81.62 92 LYS A CA 1
ATOM 698 C C . LYS A 1 92 ? -1.349 10.134 6.962 1.00 81.62 92 LYS A C 1
ATOM 700 O O . LYS A 1 92 ? -1.698 9.160 7.625 1.00 81.62 92 LYS A O 1
ATOM 705 N N . LEU A 1 93 ? -1.809 10.376 5.736 1.00 86.50 93 LEU A N 1
ATOM 706 C CA . LEU A 1 93 ? -2.653 9.450 4.984 1.00 86.50 93 LEU A CA 1
ATOM 707 C C . LEU A 1 93 ? -1.775 8.502 4.163 1.00 86.50 93 LEU A C 1
ATOM 709 O O . LEU A 1 93 ? -1.058 8.925 3.252 1.00 86.50 93 LEU A O 1
ATOM 713 N N . ILE A 1 94 ? -1.838 7.211 4.471 1.00 86.94 94 ILE A N 1
ATOM 714 C CA . ILE A 1 94 ? -1.135 6.162 3.735 1.00 86.94 94 ILE A CA 1
ATOM 715 C C . ILE A 1 94 ? -2.159 5.407 2.894 1.00 86.94 94 ILE A C 1
ATOM 717 O O . ILE A 1 94 ? -3.044 4.745 3.424 1.00 86.94 94 ILE A O 1
ATOM 721 N N . VAL A 1 95 ? -2.015 5.485 1.573 1.00 88.19 95 VAL A N 1
ATOM 722 C CA . VAL A 1 95 ? -2.894 4.802 0.617 1.00 88.19 95 VAL A CA 1
ATOM 723 C C . VAL A 1 95 ? -2.157 3.596 0.050 1.00 88.19 95 VAL A C 1
ATOM 725 O O . VAL A 1 95 ? -1.096 3.751 -0.548 1.00 88.19 95 VAL A O 1
ATOM 728 N N . LEU A 1 96 ? -2.715 2.402 0.238 1.00 87.56 96 LEU A N 1
ATOM 729 C CA . LEU A 1 96 ? -2.132 1.133 -0.183 1.00 87.56 96 LEU A CA 1
ATOM 730 C C . LEU A 1 96 ? -3.031 0.454 -1.215 1.00 87.56 96 LEU A C 1
ATOM 732 O O . LEU A 1 96 ? -4.178 0.095 -0.940 1.00 87.56 96 LEU A O 1
ATOM 736 N N . GLY A 1 97 ? -2.490 0.241 -2.411 1.00 87.25 97 GLY A N 1
ATOM 737 C CA . GLY A 1 97 ? -3.172 -0.516 -3.458 1.00 87.25 97 GLY A CA 1
ATOM 738 C C . GLY A 1 97 ? -2.915 -2.024 -3.370 1.00 87.25 97 GLY A C 1
ATOM 739 O O . GLY A 1 97 ? -1.994 -2.491 -2.697 1.00 87.25 97 GLY A O 1
ATOM 740 N N . ARG A 1 98 ? -3.653 -2.807 -4.169 1.00 86.31 98 ARG A N 1
ATOM 741 C CA . ARG A 1 98 ? -3.497 -4.277 -4.278 1.00 86.31 98 ARG A CA 1
ATOM 742 C C . ARG A 1 98 ? -2.045 -4.739 -4.458 1.00 86.31 98 ARG A C 1
ATOM 744 O O . ARG A 1 98 ? -1.630 -5.758 -3.916 1.00 86.31 98 ARG A O 1
ATOM 751 N N . ARG A 1 99 ? -1.250 -4.002 -5.242 1.00 82.06 99 ARG A N 1
ATOM 752 C CA . ARG A 1 99 ? 0.167 -4.332 -5.471 1.00 82.06 99 ARG A CA 1
ATOM 753 C C . ARG A 1 99 ? 0.997 -4.233 -4.192 1.00 82.06 99 ARG A C 1
ATOM 755 O O . ARG A 1 99 ? 1.843 -5.083 -3.957 1.00 82.06 99 ARG A O 1
ATOM 762 N N . GLU A 1 100 ? 0.763 -3.220 -3.379 1.00 82.50 100 GLU A N 1
ATOM 763 C CA . GLU A 1 100 ? 1.549 -2.968 -2.170 1.00 82.50 100 GLU A CA 1
ATOM 764 C C . GLU A 1 100 ? 1.172 -3.919 -1.036 1.00 82.50 100 GLU A C 1
ATOM 766 O O . GLU A 1 100 ? 2.042 -4.368 -0.289 1.00 82.50 100 GLU A O 1
ATOM 771 N N . LEU A 1 101 ? -0.111 -4.273 -0.966 1.00 86.62 101 LEU A N 1
ATOM 772 C CA . LEU A 1 101 ? -0.643 -5.248 -0.020 1.00 86.62 101 LEU A CA 1
ATOM 773 C C . LEU A 1 101 ? -0.274 -6.690 -0.392 1.00 86.62 101 LEU A C 1
ATOM 775 O O . LEU A 1 101 ? -0.136 -7.536 0.482 1.00 86.62 101 LEU A O 1
ATOM 779 N N . GLY A 1 102 ? -0.121 -6.985 -1.687 1.00 86.75 102 GLY A N 1
ATOM 780 C CA . GLY A 1 102 ? 0.051 -8.354 -2.183 1.00 86.75 102 GLY A CA 1
ATOM 781 C C . GLY A 1 102 ? -1.242 -9.184 -2.185 1.00 86.75 102 GLY A C 1
ATOM 782 O O . GLY A 1 102 ? -1.236 -10.296 -2.705 1.00 86.75 102 GLY A O 1
ATOM 783 N N . ALA A 1 103 ? -2.342 -8.626 -1.676 1.00 87.38 103 ALA A N 1
ATOM 784 C CA . ALA A 1 103 ? -3.668 -9.229 -1.571 1.00 87.38 103 ALA A CA 1
ATOM 785 C C . ALA A 1 103 ? -4.760 -8.215 -1.956 1.00 87.38 103 ALA A C 1
ATOM 787 O O . ALA A 1 103 ? -4.463 -7.044 -2.222 1.00 87.38 103 ALA A O 1
ATOM 788 N N . ASP A 1 104 ? -6.012 -8.669 -2.038 1.00 87.88 104 ASP A N 1
ATOM 789 C CA . ASP A 1 104 ? -7.154 -7.791 -2.301 1.00 87.88 104 ASP A CA 1
ATOM 790 C C . ASP A 1 104 ? -7.336 -6.777 -1.148 1.00 87.88 104 ASP A C 1
ATOM 792 O O . ASP A 1 104 ? -7.427 -7.195 0.009 1.00 87.88 104 ASP A O 1
ATOM 796 N N . PRO A 1 105 ? -7.376 -5.456 -1.417 1.00 88.69 105 PRO A N 1
ATOM 797 C CA . PRO A 1 105 ? -7.610 -4.439 -0.392 1.00 88.69 105 PRO A CA 1
ATOM 798 C C . PRO A 1 105 ? -8.865 -4.665 0.456 1.00 88.69 105 PRO A C 1
ATOM 800 O O . PRO A 1 105 ? -8.847 -4.342 1.642 1.00 88.69 105 PRO A O 1
ATOM 803 N N . GLU A 1 106 ? -9.933 -5.223 -0.119 1.00 89.25 106 GLU A N 1
ATOM 804 C CA . GLU A 1 106 ? -11.175 -5.495 0.618 1.00 89.25 106 GLU A CA 1
ATOM 805 C C . GLU A 1 106 ? -10.984 -6.615 1.642 1.00 89.25 106 GLU A C 1
ATOM 807 O O . GLU A 1 106 ? -11.392 -6.495 2.799 1.00 89.25 106 GLU A O 1
ATOM 812 N N . GLU A 1 107 ? -10.294 -7.680 1.233 1.00 90.12 107 GLU A N 1
ATOM 813 C CA . GLU A 1 107 ? -9.951 -8.803 2.101 1.00 90.12 107 GLU A CA 1
ATOM 814 C C . GLU A 1 107 ? -9.026 -8.352 3.239 1.00 90.12 107 GLU A C 1
ATOM 816 O O . GLU A 1 107 ? -9.250 -8.689 4.402 1.00 90.12 107 GLU A O 1
ATOM 821 N N . VAL A 1 108 ? -8.026 -7.522 2.929 1.00 91.12 108 VAL A N 1
ATOM 822 C CA . VAL A 1 108 ? -7.125 -6.954 3.940 1.00 91.12 108 VAL A CA 1
ATOM 823 C C . VAL A 1 108 ? -7.889 -6.061 4.918 1.00 91.12 108 VAL A C 1
ATOM 825 O O . VAL A 1 108 ? -7.695 -6.187 6.125 1.00 91.12 108 VAL A O 1
ATOM 828 N N . ALA A 1 109 ? -8.785 -5.192 4.440 1.00 90.06 109 ALA A N 1
ATOM 829 C CA . ALA A 1 109 ? -9.605 -4.346 5.308 1.00 90.06 109 ALA A CA 1
ATOM 830 C C . ALA A 1 109 ? -10.456 -5.180 6.283 1.00 90.06 109 ALA A C 1
ATOM 832 O O . ALA A 1 109 ? -10.539 -4.856 7.473 1.00 90.06 109 ALA A O 1
ATOM 833 N N . ALA A 1 110 ? -11.041 -6.281 5.801 1.00 90.44 110 ALA A N 1
ATOM 834 C CA . ALA A 1 110 ? -11.799 -7.210 6.632 1.00 90.44 110 ALA A CA 1
ATOM 835 C C . ALA A 1 110 ? -10.915 -7.870 7.706 1.00 90.44 110 ALA A C 1
ATOM 837 O O . ALA A 1 110 ? -11.296 -7.903 8.877 1.00 90.44 110 ALA A O 1
ATOM 838 N N . GLN A 1 111 ? -9.712 -8.327 7.341 1.00 92.81 111 GLN A N 1
ATOM 839 C CA . GLN A 1 111 ? -8.762 -8.927 8.286 1.00 92.81 111 GLN A CA 1
ATOM 840 C C . GLN A 1 111 ? -8.282 -7.931 9.352 1.00 92.81 111 GLN A C 1
ATOM 842 O O . GLN A 1 111 ? -8.241 -8.272 10.533 1.00 92.81 111 GLN A O 1
ATOM 847 N N . LEU A 1 112 ? -7.967 -6.690 8.968 1.00 91.44 112 LEU A N 1
ATOM 848 C CA . LEU A 1 112 ? -7.575 -5.636 9.912 1.00 91.44 112 LEU A CA 1
ATOM 849 C C . LEU A 1 112 ? -8.708 -5.305 10.886 1.00 91.44 112 LEU A C 1
ATOM 851 O O . LEU A 1 112 ? -8.469 -5.134 12.079 1.00 91.44 112 LEU A O 1
ATOM 855 N N . THR A 1 113 ? -9.944 -5.246 10.388 1.00 90.19 113 THR A N 1
ATOM 856 C CA . THR A 1 113 ? -11.125 -5.005 11.227 1.00 90.19 113 THR A CA 1
ATOM 857 C C . THR A 1 113 ? -11.324 -6.141 12.229 1.00 90.19 113 THR A C 1
ATOM 859 O O . THR A 1 113 ? -11.537 -5.875 13.410 1.00 90.19 113 THR A O 1
ATOM 862 N N . ALA A 1 114 ? -11.191 -7.395 11.784 1.00 90.06 114 ALA A N 1
ATOM 863 C CA . ALA A 1 114 ? -11.288 -8.564 12.653 1.00 90.06 114 ALA A CA 1
ATOM 864 C C . ALA A 1 114 ? -10.214 -8.550 13.754 1.00 90.06 114 ALA A C 1
ATOM 866 O O . ALA A 1 114 ? -10.545 -8.726 14.926 1.00 90.06 114 ALA A O 1
ATOM 867 N N . LEU A 1 115 ? -8.955 -8.263 13.398 1.00 89.56 115 LEU A N 1
ATOM 868 C CA . LEU A 1 115 ? -7.855 -8.125 14.358 1.00 89.56 115 LEU A CA 1
ATOM 869 C C . LEU A 1 115 ? -8.132 -7.027 15.386 1.00 89.56 115 LEU A C 1
ATOM 871 O O . LEU A 1 115 ? -7.995 -7.272 16.578 1.00 89.56 115 LEU A O 1
ATOM 875 N N . ARG A 1 116 ? -8.578 -5.848 14.942 1.00 84.12 116 ARG A N 1
ATOM 876 C CA . ARG A 1 116 ? -8.902 -4.729 15.835 1.00 84.12 116 ARG A CA 1
ATOM 877 C C . ARG A 1 116 ? -10.051 -5.054 16.785 1.00 84.12 116 ARG A C 1
ATOM 879 O O . ARG A 1 116 ? -10.013 -4.639 17.932 1.00 84.12 116 ARG A O 1
ATOM 886 N N . SER A 1 117 ? -11.075 -5.763 16.312 1.00 85.69 117 SER A N 1
ATOM 887 C CA . SER A 1 117 ? -12.229 -6.138 17.141 1.00 85.69 117 SER A CA 1
ATOM 888 C C . SER A 1 117 ? -11.923 -7.214 18.186 1.00 85.69 117 SER A C 1
ATOM 890 O O . SER A 1 117 ? -12.725 -7.423 19.091 1.00 85.69 117 SER A O 1
ATOM 892 N N . ALA A 1 118 ? -10.792 -7.911 18.045 1.00 78.62 118 ALA A N 1
ATOM 893 C CA . ALA A 1 118 ? -10.342 -8.943 18.973 1.00 78.62 118 ALA A CA 1
ATOM 894 C C . ALA A 1 118 ? -9.445 -8.402 20.107 1.00 78.62 118 ALA A C 1
ATOM 896 O O . ALA A 1 118 ? -9.014 -9.191 20.949 1.00 78.62 118 ALA A O 1
ATOM 897 N N . LEU A 1 119 ? -9.151 -7.096 20.106 1.00 72.56 119 LEU A N 1
ATOM 898 C CA . LEU A 1 119 ? -8.344 -6.378 21.101 1.00 72.56 119 LEU A CA 1
ATOM 899 C C . LEU A 1 119 ? -9.240 -5.599 22.066 1.00 72.56 119 LEU A C 1
ATOM 901 O O . LEU A 1 119 ? -8.885 -5.559 23.264 1.00 72.56 119 LEU A O 1
#

Secondary structure (DSSP, 8-state):
---------HHHHHHHHHHHHHHHHHHHHHHHS-S-EEE-SSEEEEEETTEEEEEEGGGEEEEEEEEEETTEEEEEEEEEE-TTS-TTTTT-EEEEEHHHHSS-HHHHHHHHHHHHHT-

Radius of gyration: 20.09 Å; chains: 1; bounding box: 44×35×56 Å